Protein AF-A0A086LZ37-F1 (afdb_monomer_lite)

InterPro domains:
  IPR013602 Dynein heavy chain, linker [PF08393] (1-83)
  IPR026983 Dynein heavy chain [PTHR45703] (1-84)
  IPR042228 Dynein heavy chain, linker, subdomain 3 [G3DSA:3.20.180.20] (9-84)

Foldseek 3Di:
DLVVLCVLAVLSVQDDPVLSVQCQVCLQQVVSVLCCCVSSDQFFNGFDQVVPPPRSQWGQWTAGPVRDIDGDPDIHGSDDGPSD

pLDDT: mean 92.3, std 3.2, range [78.81, 96.31]

Sequence (84 aa):
YLEQKKKAFARFYFVSNQALLDILANGNDPIKVCYYLGDCFDGIKMLDFQKDPVHARVACGMFSKEDEYVPFGEDYHLEGPVET

Structure (mmCIF, N/CA/C/O backbone):
data_AF-A0A086LZ37-F1
#
_entry.id   AF-A0A086LZ37-F1
#
loop_
_atom_site.group_PDB
_atom_site.id
_atom_site.type_symbol
_atom_site.label_atom_id
_atom_site.label_alt_id
_atom_site.label_comp_id
_atom_site.label_asym_id
_atom_site.label_entity_id
_atom_site.label_seq_id
_atom_site.pdbx_PDB_ins_code
_atom_site.Cartn_x
_atom_site.Cartn_y
_atom_site.Cartn_z
_atom_site.occupancy
_atom_site.B_iso_or_equiv
_atom_site.auth_seq_id
_atom_site.auth_comp_id
_atom_site.auth_asym_id
_atom_site.auth_atom_id
_atom_site.pdbx_PDB_model_num
ATOM 1 N N . TYR A 1 1 ? -0.659 18.472 7.490 1.00 87.38 1 TYR A N 1
ATOM 2 C CA . TYR A 1 1 ? 0.128 17.594 6.603 1.00 87.38 1 TYR A CA 1
ATOM 3 C C . TYR A 1 1 ? -0.429 16.171 6.574 1.00 87.38 1 TYR A C 1
ATOM 5 O O . TYR A 1 1 ? -1.031 15.821 5.571 1.00 87.38 1 TYR A O 1
ATOM 13 N N . LEU A 1 2 ? -0.348 15.382 7.657 1.00 93.12 2 LEU A N 1
ATOM 14 C CA . LEU A 1 2 ? -0.841 13.986 7.667 1.00 93.12 2 LEU A CA 1
ATOM 15 C C . LEU A 1 2 ? -2.320 13.841 7.272 1.00 93.12 2 LEU A C 1
ATOM 17 O O . LEU A 1 2 ? -2.650 13.007 6.440 1.00 93.12 2 LEU A O 1
ATOM 21 N N . GLU A 1 3 ? -3.201 14.708 7.775 1.00 94.00 3 GLU A N 1
ATOM 22 C CA . GLU A 1 3 ? -4.624 14.695 7.392 1.00 94.00 3 GLU A CA 1
ATOM 23 C C . GLU A 1 3 ? -4.862 14.967 5.898 1.00 94.00 3 GLU A C 1
ATOM 25 O O . GLU A 1 3 ? -5.818 14.464 5.320 1.0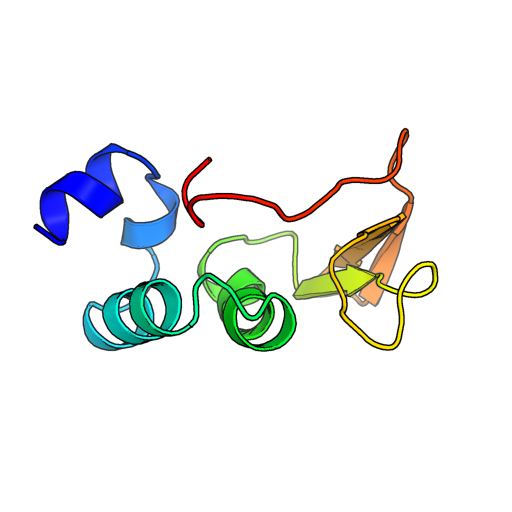0 94.00 3 GLU A O 1
ATOM 30 N N . GLN A 1 4 ? -3.982 15.725 5.240 1.00 93.75 4 GLN A N 1
ATOM 31 C CA . GLN A 1 4 ? -4.062 15.936 3.793 1.00 93.75 4 GLN A CA 1
ATOM 32 C C . GLN A 1 4 ? -3.651 14.670 3.032 1.00 93.75 4 GLN A C 1
ATOM 34 O O . GLN A 1 4 ? -4.308 14.317 2.058 1.00 93.75 4 GLN A O 1
ATOM 39 N N . LYS A 1 5 ? -2.623 13.956 3.512 1.00 93.69 5 LYS A N 1
ATOM 40 C CA . LYS A 1 5 ? -2.205 12.659 2.958 1.00 93.69 5 LYS A CA 1
ATOM 41 C C . LYS A 1 5 ? -3.296 11.598 3.116 1.00 93.69 5 LYS A C 1
ATOM 43 O O . LYS A 1 5 ? -3.604 10.909 2.155 1.00 93.69 5 LYS A O 1
ATOM 48 N N . LYS A 1 6 ? -3.960 11.534 4.276 1.00 95.25 6 LYS A N 1
ATOM 49 C CA . LYS A 1 6 ? -5.110 10.636 4.484 1.00 95.25 6 LYS A CA 1
ATOM 50 C C . LYS A 1 6 ? -6.299 10.962 3.579 1.00 95.25 6 LYS A C 1
ATOM 52 O O . LYS A 1 6 ? -6.967 10.056 3.099 1.00 95.25 6 LYS A O 1
ATOM 57 N N . LYS A 1 7 ? -6.553 12.247 3.306 1.00 94.75 7 LYS A N 1
ATOM 58 C CA . LYS A 1 7 ? -7.578 12.656 2.331 1.00 94.75 7 LYS A CA 1
ATOM 59 C C . LYS A 1 7 ? -7.220 12.270 0.896 1.00 94.75 7 LYS A C 1
ATOM 61 O O . LYS A 1 7 ? -8.126 11.946 0.139 1.00 94.75 7 LYS A O 1
ATOM 66 N N . ALA A 1 8 ? -5.938 12.323 0.529 1.00 94.12 8 ALA A N 1
ATOM 67 C CA . ALA A 1 8 ? -5.469 11.905 -0.792 1.00 94.12 8 ALA A CA 1
ATOM 68 C C . ALA A 1 8 ? -5.579 10.383 -0.977 1.00 94.12 8 ALA A C 1
ATOM 70 O O . ALA A 1 8 ? -6.003 9.926 -2.032 1.00 94.12 8 ALA A O 1
ATOM 71 N N . PHE A 1 9 ? -5.280 9.613 0.073 1.00 94.81 9 PHE A N 1
ATOM 72 C CA . PHE A 1 9 ? -5.388 8.160 0.061 1.00 94.81 9 PHE A CA 1
ATOM 73 C C . PHE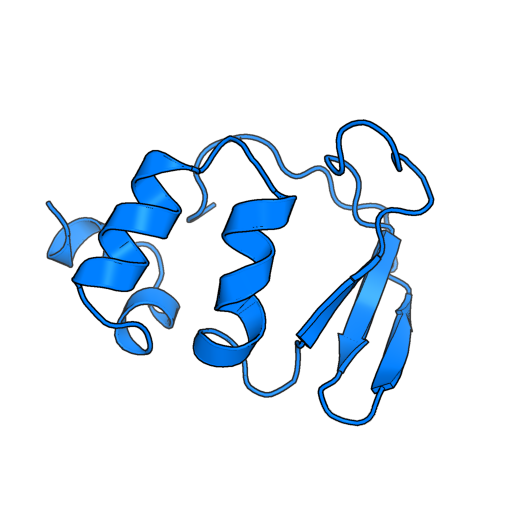 A 1 9 ? -6.039 7.640 1.346 1.00 94.81 9 PHE A C 1
ATOM 75 O O . PHE A 1 9 ? -5.408 7.511 2.398 1.00 94.81 9 PHE A O 1
ATOM 82 N N . ALA A 1 10 ? -7.330 7.307 1.248 1.00 94.50 10 ALA A N 1
ATOM 83 C CA . ALA A 1 10 ? -8.160 6.955 2.399 1.00 94.50 10 ALA A CA 1
ATOM 84 C C . ALA A 1 10 ? -7.687 5.698 3.154 1.00 94.50 10 ALA A C 1
ATOM 86 O O . ALA A 1 10 ? -8.070 5.499 4.307 1.00 94.50 10 ALA A O 1
ATOM 87 N N . ARG A 1 11 ? -6.831 4.849 2.566 1.00 94.81 11 ARG A N 1
ATOM 88 C CA . ARG A 1 11 ? -6.294 3.687 3.293 1.00 94.81 11 ARG A CA 1
ATOM 89 C C . ARG A 1 11 ? -5.339 4.075 4.420 1.00 94.81 11 ARG A C 1
ATOM 91 O O . ARG A 1 11 ? -5.223 3.345 5.397 1.00 94.81 11 ARG A O 1
ATOM 98 N N . PHE A 1 12 ? -4.773 5.279 4.383 1.00 95.12 12 PHE A N 1
ATOM 99 C CA . PHE A 1 12 ? -3.977 5.796 5.495 1.00 95.12 12 PHE A CA 1
ATOM 100 C C . PHE A 1 12 ? -4.785 6.085 6.772 1.00 95.12 12 PHE A C 1
ATOM 102 O O . PHE A 1 12 ? -4.188 6.354 7.813 1.00 95.12 12 PHE A O 1
ATOM 109 N N . TYR A 1 13 ? -6.123 6.020 6.736 1.00 95.00 13 TYR A N 1
ATOM 110 C CA . TYR A 1 13 ? -6.939 6.053 7.956 1.00 95.00 13 TYR A CA 1
ATOM 111 C C . TYR A 1 13 ? -6.857 4.755 8.775 1.00 95.00 13 TYR A C 1
ATOM 113 O O . TYR A 1 13 ? -7.190 4.786 9.958 1.00 95.00 13 TYR A O 1
ATOM 121 N N . PHE A 1 14 ? -6.409 3.644 8.179 1.00 94.44 14 PHE A N 1
ATOM 122 C CA . PHE A 1 14 ? -6.326 2.338 8.845 1.00 94.44 14 PHE A CA 1
ATOM 123 C C . PHE A 1 14 ? -4.971 2.078 9.517 1.00 94.44 14 PHE A C 1
ATOM 125 O O . PHE A 1 14 ? -4.851 1.156 10.316 1.00 94.44 14 PHE A O 1
ATOM 132 N N . VAL A 1 15 ? -3.970 2.924 9.261 1.00 94.19 15 VAL A N 1
ATOM 133 C CA . VAL A 1 15 ? -2.658 2.854 9.916 1.00 94.19 15 VAL A CA 1
ATOM 134 C C . VAL A 1 15 ? -2.535 3.909 11.015 1.00 94.19 15 VAL A C 1
ATOM 136 O O . VAL A 1 15 ? -3.149 4.979 10.968 1.00 94.19 15 VAL A O 1
ATOM 139 N N . SER A 1 16 ? -1.703 3.636 12.021 1.00 95.50 16 SER A N 1
ATOM 140 C CA . SER A 1 16 ? -1.388 4.630 13.053 1.00 95.50 16 SER A CA 1
ATOM 141 C C . SER A 1 16 ? -0.650 5.840 12.460 1.00 95.50 16 SER A C 1
ATOM 143 O O . SER A 1 16 ? 0.026 5.734 11.437 1.00 95.50 16 SER A O 1
ATOM 145 N N . ASN A 1 17 ? -0.700 6.999 13.127 1.00 95.25 17 ASN A N 1
ATOM 146 C CA . ASN A 1 17 ? 0.062 8.175 12.678 1.00 95.25 17 ASN A CA 1
ATOM 147 C C . ASN A 1 17 ? 1.580 7.907 12.623 1.00 95.25 17 ASN A C 1
ATOM 149 O O . ASN A 1 17 ? 2.260 8.483 11.779 1.00 95.25 17 ASN A O 1
ATOM 153 N N . GLN A 1 18 ? 2.102 7.035 13.496 1.00 95.81 18 GLN A N 1
ATOM 154 C CA . GLN A 1 18 ? 3.513 6.639 13.487 1.00 95.81 18 GLN A CA 1
ATOM 155 C C . GLN A 1 18 ? 3.845 5.791 12.255 1.00 95.81 18 GLN A C 1
ATOM 157 O O . GLN A 1 18 ? 4.829 6.069 11.578 1.00 95.81 18 GLN A O 1
ATOM 162 N N . ALA A 1 19 ? 2.999 4.807 11.936 1.00 95.12 19 ALA A N 1
ATOM 163 C CA . ALA A 1 19 ? 3.145 3.986 10.736 1.00 95.12 19 ALA A CA 1
ATOM 164 C C . ALA A 1 19 ? 3.026 4.834 9.461 1.00 95.12 19 ALA A C 1
ATOM 166 O O . ALA A 1 19 ? 3.844 4.709 8.559 1.00 95.12 19 ALA A O 1
ATOM 167 N N . LEU A 1 20 ? 2.076 5.774 9.416 1.00 95.94 20 LEU A N 1
ATOM 168 C CA . LEU A 1 20 ? 1.940 6.701 8.293 1.00 95.94 20 LEU A CA 1
ATOM 169 C C . LEU A 1 20 ? 3.197 7.554 8.081 1.00 95.94 20 LEU A C 1
ATOM 171 O O . LEU A 1 20 ? 3.614 7.763 6.946 1.00 95.94 20 LEU A O 1
ATOM 175 N N . LEU A 1 21 ? 3.807 8.062 9.154 1.00 95.69 21 LEU A N 1
ATOM 176 C CA . LEU A 1 21 ? 5.064 8.804 9.043 1.00 95.69 21 LEU A CA 1
ATOM 177 C C . LEU A 1 21 ? 6.188 7.931 8.478 1.00 95.69 21 LEU A C 1
ATOM 179 O O . LEU A 1 21 ? 6.960 8.419 7.658 1.00 95.69 21 LEU A O 1
ATOM 183 N N . ASP A 1 22 ? 6.251 6.663 8.879 1.00 95.44 22 ASP A N 1
ATOM 184 C CA . ASP A 1 22 ? 7.265 5.719 8.408 1.00 95.44 22 ASP A CA 1
ATOM 185 C C . ASP A 1 22 ? 7.083 5.372 6.920 1.00 95.44 22 ASP A C 1
ATOM 187 O O . ASP A 1 22 ? 8.040 5.425 6.145 1.00 95.44 22 ASP A O 1
ATOM 191 N N . ILE A 1 23 ? 5.836 5.148 6.486 1.00 94.69 23 ILE A N 1
ATOM 192 C CA . ILE A 1 23 ? 5.470 4.982 5.069 1.00 94.69 23 ILE A CA 1
ATOM 193 C C . ILE A 1 23 ? 5.922 6.197 4.252 1.00 94.69 23 ILE A C 1
ATOM 195 O O . ILE A 1 23 ? 6.570 6.052 3.219 1.00 94.69 23 ILE A O 1
ATOM 199 N N . LEU A 1 24 ? 5.607 7.410 4.717 1.00 93.81 24 LEU A N 1
ATOM 200 C CA . LEU A 1 24 ? 5.947 8.645 4.004 1.00 93.81 24 LEU A CA 1
ATOM 201 C C . LEU A 1 24 ? 7.461 8.910 3.985 1.00 93.81 24 LEU A C 1
ATOM 203 O O . LEU A 1 24 ? 7.969 9.446 3.003 1.00 93.81 24 LEU A O 1
ATOM 207 N N . ALA A 1 25 ? 8.181 8.545 5.048 1.00 93.81 25 ALA A N 1
ATOM 208 C CA . ALA A 1 25 ? 9.633 8.688 5.130 1.00 93.81 25 ALA A CA 1
ATOM 209 C C . ALA A 1 25 ? 10.371 7.698 4.214 1.00 93.81 25 ALA A C 1
ATOM 211 O O . ALA A 1 25 ? 11.420 8.035 3.667 1.00 93.81 25 ALA A O 1
ATOM 212 N N . ASN A 1 26 ? 9.809 6.502 4.016 1.00 93.44 26 ASN A N 1
ATOM 213 C CA . ASN A 1 26 ? 10.387 5.438 3.194 1.00 93.44 26 ASN A CA 1
ATOM 214 C C . ASN A 1 26 ? 9.659 5.252 1.857 1.00 93.44 26 ASN A C 1
ATOM 216 O O . ASN A 1 26 ? 9.766 4.193 1.251 1.00 93.44 26 ASN A O 1
ATOM 220 N N . GLY A 1 27 ? 8.953 6.268 1.358 1.00 89.75 27 GLY A N 1
ATOM 221 C CA . GLY A 1 27 ? 8.115 6.121 0.165 1.00 89.75 27 GLY A CA 1
ATOM 222 C C . GLY A 1 27 ? 8.848 5.706 -1.118 1.00 89.75 27 GLY A C 1
ATOM 223 O O . GLY A 1 27 ? 8.220 5.205 -2.040 1.00 89.75 27 GLY A O 1
ATOM 224 N N . ASN A 1 28 ? 10.174 5.866 -1.163 1.00 88.06 28 ASN A N 1
ATOM 225 C CA . ASN A 1 28 ? 11.025 5.430 -2.276 1.00 88.06 28 ASN A CA 1
ATOM 226 C C . ASN A 1 28 ? 11.543 3.984 -2.136 1.00 88.06 28 ASN A C 1
ATOM 228 O O . ASN A 1 28 ? 12.311 3.537 -2.988 1.00 88.06 28 ASN A O 1
ATOM 232 N N . ASP A 1 29 ? 11.195 3.288 -1.052 1.00 90.56 29 ASP A N 1
ATOM 233 C CA . ASP A 1 29 ? 11.590 1.912 -0.747 1.00 90.56 29 ASP A CA 1
ATOM 234 C C . ASP A 1 29 ? 10.332 1.021 -0.725 1.00 90.56 29 ASP A C 1
ATOM 236 O O . ASP A 1 29 ? 9.659 0.908 0.309 1.00 90.56 29 ASP A O 1
ATOM 240 N N . PRO A 1 30 ? 9.984 0.398 -1.868 1.00 89.94 30 PRO A N 1
ATOM 241 C CA . PRO A 1 30 ? 8.776 -0.408 -2.003 1.00 89.94 30 PRO A CA 1
ATOM 242 C C . PRO A 1 30 ? 8.670 -1.538 -0.984 1.00 89.94 30 PRO A C 1
ATOM 244 O O . PRO A 1 30 ? 7.573 -1.831 -0.517 1.00 89.94 30 PRO A O 1
ATOM 247 N N . ILE A 1 31 ? 9.794 -2.145 -0.595 1.00 89.94 31 ILE A N 1
ATOM 248 C CA . ILE A 1 31 ? 9.812 -3.256 0.361 1.00 89.94 31 ILE A CA 1
ATOM 249 C C . ILE A 1 31 ? 9.331 -2.788 1.735 1.00 89.94 31 ILE A C 1
ATOM 251 O O . ILE A 1 31 ? 8.502 -3.452 2.359 1.00 89.94 31 ILE A O 1
ATOM 255 N N . LYS A 1 32 ? 9.796 -1.622 2.193 1.00 91.62 32 LYS A N 1
ATOM 256 C CA . LYS A 1 32 ? 9.353 -1.051 3.473 1.00 91.62 32 LYS A CA 1
ATOM 257 C C . LYS A 1 32 ? 7.906 -0.590 3.435 1.00 91.62 32 LYS A C 1
ATOM 259 O O . LYS A 1 32 ? 7.188 -0.788 4.408 1.00 91.62 32 LYS A O 1
ATOM 264 N N . VAL A 1 33 ? 7.460 -0.002 2.326 1.00 91.81 33 VAL A N 1
ATOM 265 C CA . VAL A 1 33 ? 6.052 0.394 2.171 1.00 91.81 33 VAL A CA 1
ATOM 266 C C . VAL A 1 33 ? 5.146 -0.841 2.159 1.00 91.81 33 VAL A C 1
ATOM 268 O O . VAL A 1 33 ? 4.108 -0.844 2.822 1.00 91.81 33 VAL A O 1
ATOM 271 N N . CYS A 1 34 ? 5.567 -1.920 1.488 1.00 89.88 34 CYS A N 1
ATOM 272 C CA . CYS A 1 34 ? 4.815 -3.172 1.404 1.00 89.88 34 CYS A CA 1
ATOM 273 C C . CYS A 1 34 ? 4.537 -3.815 2.766 1.00 89.88 34 CYS A C 1
ATOM 275 O O . CYS A 1 34 ? 3.520 -4.487 2.913 1.00 89.88 34 CYS A O 1
ATOM 277 N N . TYR A 1 35 ? 5.381 -3.573 3.772 1.00 91.75 35 TYR A N 1
ATOM 278 C CA . TYR A 1 35 ? 5.160 -4.054 5.138 1.00 91.75 35 TYR A CA 1
ATOM 279 C C . TYR A 1 35 ? 3.802 -3.613 5.718 1.00 91.75 35 TYR A C 1
ATOM 281 O O . TYR A 1 35 ? 3.182 -4.357 6.472 1.00 91.75 35 TYR A O 1
ATOM 289 N N . TYR A 1 36 ? 3.304 -2.436 5.324 1.00 93.69 36 TYR A N 1
ATOM 290 C CA . TYR A 1 36 ? 2.038 -1.877 5.814 1.00 93.69 36 TYR A CA 1
ATOM 291 C C . TYR A 1 36 ? 0.824 -2.242 4.956 1.00 93.69 36 TYR A C 1
ATO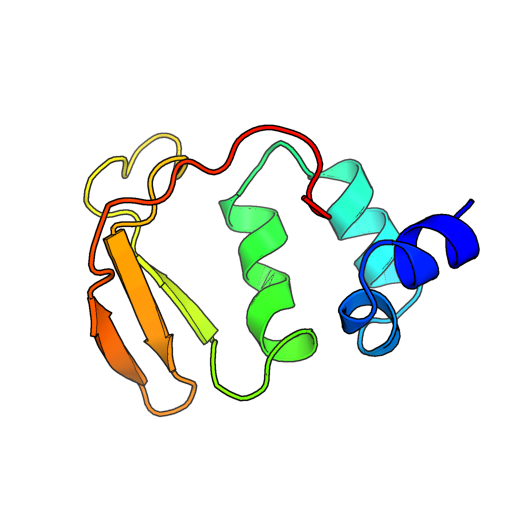M 293 O O . TYR A 1 36 ? -0.291 -1.804 5.255 1.00 93.69 36 TYR A O 1
ATOM 301 N N . LEU A 1 37 ? 0.999 -3.025 3.882 1.00 92.06 37 LEU A N 1
ATOM 302 C CA . LEU A 1 37 ? -0.111 -3.384 2.995 1.00 92.06 37 LEU A CA 1
ATOM 303 C C . LEU A 1 37 ? -1.199 -4.160 3.735 1.00 92.06 37 LEU A C 1
ATOM 305 O O . LEU A 1 37 ? -2.370 -3.859 3.531 1.00 92.06 37 LEU A O 1
ATOM 309 N N . GLY A 1 38 ? -0.827 -5.064 4.644 1.00 89.94 38 GLY A N 1
ATOM 310 C CA . GLY A 1 38 ? -1.791 -5.831 5.440 1.00 89.94 38 GLY A CA 1
ATOM 311 C C . GLY A 1 38 ? -2.641 -4.985 6.396 1.00 89.94 38 GLY A C 1
ATOM 312 O O . GLY A 1 38 ? -3.768 -5.375 6.710 1.00 89.94 38 GLY A O 1
ATOM 313 N N . ASP A 1 39 ? -2.132 -3.823 6.818 1.00 91.12 39 ASP A N 1
ATOM 314 C CA . ASP A 1 39 ? -2.874 -2.852 7.632 1.00 91.12 39 ASP A CA 1
ATOM 315 C C . ASP A 1 39 ? -3.761 -1.946 6.757 1.00 91.12 39 ASP A C 1
ATOM 317 O O . ASP A 1 39 ? -4.839 -1.517 7.169 1.00 91.12 39 ASP A O 1
ATOM 321 N N . CYS A 1 40 ? -3.318 -1.645 5.532 1.00 91.62 40 CYS A N 1
ATOM 322 C CA . CYS A 1 40 ? -4.051 -0.803 4.582 1.00 91.62 40 CYS A CA 1
ATOM 323 C C . CYS A 1 40 ? -5.163 -1.558 3.834 1.00 91.62 40 CYS A C 1
ATOM 325 O O . CYS A 1 40 ? -6.167 -0.952 3.443 1.00 91.62 40 CYS A O 1
ATOM 327 N N . PHE A 1 41 ? -4.981 -2.858 3.599 1.00 91.81 41 PHE A N 1
ATOM 328 C CA . PHE A 1 41 ? -5.809 -3.680 2.724 1.00 91.81 41 PHE A CA 1
ATOM 329 C C . PHE A 1 41 ? -6.164 -5.011 3.377 1.00 91.81 41 PHE A C 1
ATOM 331 O O . PHE A 1 41 ? -5.328 -5.689 3.968 1.00 91.81 41 PHE A O 1
ATOM 338 N N . ASP A 1 42 ? -7.419 -5.427 3.211 1.00 87.94 42 ASP A N 1
ATOM 339 C CA . ASP A 1 42 ? -7.863 -6.688 3.799 1.00 87.94 42 ASP A CA 1
ATOM 340 C C . ASP A 1 42 ? -7.461 -7.910 2.960 1.00 87.94 42 ASP A C 1
ATOM 342 O O . ASP A 1 42 ? -7.094 -8.940 3.507 1.00 87.94 42 ASP A O 1
ATOM 346 N N . GLY A 1 43 ? -7.450 -7.774 1.630 1.00 89.00 43 GLY A N 1
ATOM 347 C CA . GLY A 1 43 ? -7.141 -8.867 0.701 1.00 89.00 43 GLY A CA 1
ATOM 348 C C . GLY A 1 43 ? -5.696 -8.915 0.200 1.00 89.00 43 GLY A C 1
ATOM 349 O O . GLY A 1 43 ? -5.394 -9.738 -0.655 1.00 89.00 43 GLY A O 1
ATOM 350 N N . ILE A 1 44 ? -4.813 -8.030 0.676 1.00 92.62 44 ILE A N 1
ATOM 351 C CA . ILE A 1 44 ? -3.427 -7.944 0.196 1.00 92.62 44 ILE A CA 1
ATOM 352 C C . ILE A 1 44 ? -2.484 -8.053 1.384 1.00 92.62 44 ILE A C 1
ATOM 354 O O . ILE A 1 44 ? -2.559 -7.268 2.326 1.00 92.62 44 ILE A O 1
ATOM 358 N N . LYS A 1 45 ? -1.574 -9.018 1.310 1.00 91.25 45 LYS A N 1
ATOM 359 C CA . LYS A 1 45 ? -0.493 -9.222 2.274 1.00 91.25 45 LYS A CA 1
ATOM 360 C C . LYS A 1 45 ? 0.843 -8.749 1.714 1.00 91.25 45 LYS A C 1
ATOM 362 O O . LYS A 1 45 ? 1.605 -8.114 2.433 1.00 91.25 45 LYS A O 1
ATOM 367 N N . MET A 1 46 ? 1.133 -9.062 0.451 1.00 91.94 46 MET A N 1
ATOM 368 C CA . MET A 1 46 ? 2.433 -8.788 -0.163 1.00 91.94 46 MET A CA 1
ATOM 369 C C . MET A 1 46 ? 2.320 -8.643 -1.684 1.00 91.94 46 MET A C 1
ATOM 371 O O . MET A 1 46 ? 1.412 -9.201 -2.294 1.00 91.94 46 MET A O 1
ATOM 375 N N . LEU A 1 47 ? 3.259 -7.915 -2.291 1.00 94.31 47 LEU A N 1
ATOM 376 C CA . LEU A 1 47 ? 3.438 -7.843 -3.741 1.00 94.31 47 LEU A CA 1
ATOM 377 C C . LEU A 1 47 ? 4.556 -8.783 -4.204 1.00 94.31 47 LEU A C 1
ATOM 379 O O . LEU A 1 47 ? 5.528 -9.020 -3.486 1.00 94.31 47 LEU A O 1
ATOM 383 N N . ASP A 1 48 ? 4.413 -9.303 -5.416 1.00 94.31 48 ASP A N 1
ATOM 384 C CA . ASP A 1 48 ? 5.405 -10.150 -6.067 1.00 94.31 48 ASP A CA 1
ATOM 385 C C . ASP A 1 48 ? 6.362 -9.315 -6.926 1.00 94.31 48 ASP A C 1
ATOM 387 O O . ASP A 1 48 ? 5.936 -8.654 -7.872 1.00 94.31 48 ASP A O 1
ATOM 391 N N . PHE A 1 49 ? 7.656 -9.372 -6.600 1.00 94.25 49 PHE A N 1
ATOM 392 C CA . PHE A 1 49 ? 8.732 -8.590 -7.221 1.00 94.25 49 PHE A CA 1
ATOM 393 C C . PHE A 1 49 ? 9.680 -9.428 -8.085 1.00 94.25 49 PHE A C 1
ATOM 395 O O . PHE A 1 49 ? 10.801 -9.005 -8.364 1.00 94.25 49 PHE A O 1
ATOM 402 N N . GLN A 1 50 ? 9.277 -10.627 -8.515 1.00 91.00 50 GLN A N 1
ATOM 403 C CA . GLN A 1 50 ? 10.151 -11.545 -9.261 1.00 91.00 50 GLN A CA 1
ATOM 404 C C . GLN A 1 50 ? 10.794 -10.945 -10.521 1.00 91.00 50 GLN A C 1
ATOM 406 O O . GLN A 1 50 ? 11.874 -11.383 -10.918 1.00 91.00 50 GLN A O 1
ATOM 411 N N . LYS A 1 51 ? 10.166 -9.942 -11.145 1.00 90.31 51 LYS A N 1
ATOM 412 C CA . LYS A 1 51 ? 10.696 -9.263 -12.339 1.00 90.31 51 LYS A CA 1
ATOM 413 C C . LYS A 1 51 ? 11.731 -8.174 -12.043 1.00 90.31 51 LYS A C 1
ATOM 415 O O . LYS A 1 51 ? 12.475 -7.797 -12.943 1.00 90.31 51 LYS A O 1
ATOM 420 N N . ASP A 1 52 ? 11.816 -7.708 -10.801 1.00 90.75 52 ASP A N 1
ATOM 421 C CA . ASP A 1 52 ? 12.847 -6.781 -10.327 1.00 90.75 52 ASP A CA 1
ATOM 422 C C . ASP A 1 52 ? 13.224 -7.109 -8.871 1.00 90.75 52 ASP A C 1
ATOM 424 O O . ASP A 1 52 ? 12.922 -6.351 -7.948 1.00 90.75 52 ASP A O 1
ATOM 428 N N . PRO A 1 53 ? 13.888 -8.254 -8.627 1.00 86.44 53 PRO A N 1
ATOM 429 C CA . PRO A 1 53 ? 14.166 -8.726 -7.272 1.00 86.44 53 PRO A CA 1
ATOM 430 C C . PRO A 1 53 ? 15.199 -7.865 -6.532 1.00 86.44 53 PRO A C 1
ATOM 432 O O . PRO A 1 53 ? 15.344 -7.993 -5.320 1.00 86.44 53 PRO A O 1
ATOM 435 N N . VAL A 1 54 ? 15.943 -7.013 -7.249 1.00 86.56 54 VAL A N 1
ATOM 436 C CA . VAL A 1 54 ? 16.998 -6.170 -6.670 1.00 86.56 54 VAL A CA 1
ATOM 437 C C . VAL A 1 54 ? 16.429 -4.856 -6.145 1.00 86.56 54 VAL A C 1
ATOM 439 O O . VAL A 1 54 ? 16.784 -4.456 -5.038 1.00 86.56 54 VAL A O 1
ATOM 442 N N . HIS A 1 55 ? 15.563 -4.183 -6.910 1.00 86.31 55 HIS A N 1
ATOM 443 C CA . HIS A 1 55 ? 15.035 -2.869 -6.519 1.00 86.31 55 HIS A CA 1
ATOM 444 C C . HIS A 1 55 ? 13.564 -2.903 -6.106 1.00 86.31 55 HIS A C 1
ATOM 446 O O . HIS A 1 55 ? 13.089 -1.924 -5.529 1.00 86.31 55 HIS A O 1
ATOM 452 N N . ALA A 1 56 ? 12.858 -4.006 -6.375 1.00 90.88 56 ALA A N 1
ATOM 453 C CA . ALA A 1 56 ? 11.447 -4.199 -6.062 1.00 90.88 56 ALA A CA 1
ATOM 454 C C . ALA A 1 56 ? 10.542 -3.080 -6.601 1.00 90.88 56 ALA A C 1
ATOM 456 O O . ALA A 1 56 ? 9.553 -2.710 -5.974 1.00 90.88 56 ALA A O 1
ATOM 457 N N . ARG A 1 57 ? 10.879 -2.510 -7.764 1.00 91.19 57 ARG A N 1
ATOM 458 C CA . ARG A 1 57 ? 10.090 -1.437 -8.386 1.00 91.19 57 ARG A CA 1
ATOM 459 C C . ARG A 1 57 ? 9.048 -1.947 -9.364 1.00 91.19 57 ARG A C 1
ATOM 461 O O . ARG A 1 57 ? 8.216 -1.162 -9.799 1.00 91.19 57 ARG A O 1
ATOM 468 N N . VAL A 1 58 ? 9.084 -3.231 -9.708 1.00 93.88 58 VAL A N 1
ATOM 469 C CA . VAL A 1 58 ? 8.134 -3.850 -10.635 1.00 93.88 58 VAL A CA 1
ATOM 470 C C . VAL A 1 58 ? 7.378 -4.953 -9.913 1.00 93.88 58 VAL A C 1
ATOM 472 O O . VAL A 1 58 ? 7.960 -5.988 -9.586 1.00 93.88 58 VAL A O 1
ATOM 475 N N . ALA A 1 59 ? 6.089 -4.727 -9.671 1.00 94.50 59 ALA A N 1
ATOM 476 C CA . ALA A 1 59 ? 5.187 -5.720 -9.110 1.00 94.50 59 ALA A CA 1
ATOM 477 C C . ALA A 1 59 ? 4.456 -6.469 -10.235 1.00 94.50 59 ALA A C 1
ATOM 479 O O . ALA A 1 59 ? 3.802 -5.847 -11.069 1.00 94.50 59 ALA A O 1
ATOM 480 N N . CYS A 1 60 ? 4.543 -7.799 -10.255 1.00 96.06 60 CYS A N 1
ATOM 481 C CA . CYS A 1 60 ? 3.896 -8.651 -11.266 1.00 96.06 60 CYS A CA 1
ATOM 482 C C . CYS A 1 60 ? 2.685 -9.438 -10.741 1.00 96.06 60 CYS A C 1
ATOM 484 O O . CYS A 1 60 ? 1.990 -10.109 -11.503 1.00 96.06 60 CYS 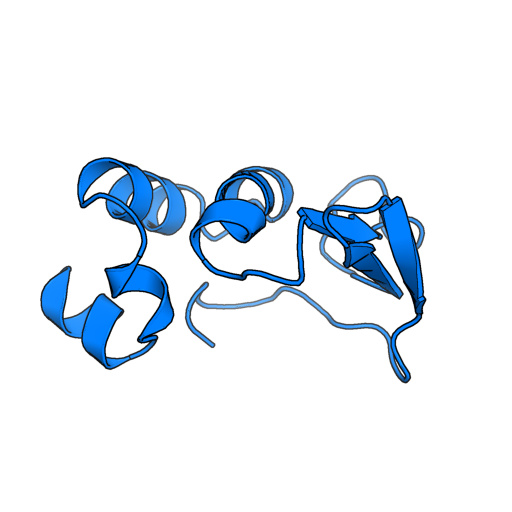A O 1
ATOM 486 N N . GLY A 1 61 ? 2.411 -9.350 -9.443 1.00 95.69 61 GLY A N 1
ATOM 487 C CA . GLY A 1 61 ? 1.290 -10.014 -8.796 1.00 95.69 61 GLY A CA 1
ATOM 488 C C . GLY A 1 61 ? 1.195 -9.647 -7.323 1.00 95.69 61 GLY A C 1
ATOM 489 O O . GLY A 1 61 ? 1.972 -8.836 -6.812 1.00 95.69 61 GLY A O 1
ATOM 490 N N . MET A 1 62 ? 0.248 -10.266 -6.630 1.00 95.62 62 MET A N 1
ATOM 491 C CA . MET A 1 62 ? 0.049 -10.093 -5.195 1.00 95.62 62 MET A CA 1
ATOM 492 C C . MET A 1 62 ? -0.291 -11.408 -4.502 1.00 95.62 62 MET A C 1
ATOM 494 O O . MET A 1 62 ? -0.820 -12.332 -5.118 1.00 95.62 62 MET A O 1
ATOM 498 N N . PHE A 1 63 ? -0.009 -11.449 -3.204 1.00 94.81 63 PHE A N 1
ATOM 499 C CA . PHE A 1 63 ? -0.390 -12.520 -2.296 1.00 94.81 63 PHE A CA 1
ATOM 500 C C . PHE A 1 63 ? -1.456 -12.024 -1.319 1.00 94.81 63 PHE A C 1
ATOM 502 O O . PHE A 1 63 ? -1.302 -10.945 -0.730 1.00 94.81 63 PHE A O 1
ATOM 509 N N . SER A 1 64 ? -2.512 -12.813 -1.122 1.00 94.19 64 SER A N 1
ATOM 510 C CA . SER A 1 64 ? -3.534 -12.565 -0.102 1.00 94.19 64 SER A CA 1
ATOM 511 C C . SER A 1 64 ? -3.055 -12.971 1.299 1.00 94.19 64 SER A C 1
ATOM 513 O O . SER A 1 64 ? -1.946 -13.483 1.487 1.00 94.19 64 SER A O 1
ATOM 515 N N . LYS A 1 65 ? -3.892 -12.739 2.317 1.00 89.62 65 LYS A N 1
ATOM 516 C CA . LYS A 1 65 ? -3.608 -13.161 3.698 1.00 89.62 65 LYS A CA 1
ATOM 517 C C . LYS A 1 65 ? -3.653 -14.685 3.866 1.00 89.62 65 LYS A C 1
ATOM 519 O O . LYS A 1 65 ? -2.968 -15.213 4.736 1.00 89.62 65 LYS A O 1
ATOM 524 N N . GLU A 1 66 ? -4.405 -15.363 3.007 1.00 92.69 66 GLU A N 1
ATOM 525 C CA . GLU A 1 66 ? -4.553 -16.817 2.890 1.00 92.69 66 GLU A CA 1
ATOM 526 C C . GLU A 1 66 ? -3.488 -17.454 1.981 1.00 92.69 66 GLU A C 1
ATOM 528 O O . GLU A 1 66 ? -3.600 -18.627 1.630 1.00 92.69 66 GLU A O 1
ATOM 533 N N . ASP A 1 67 ? -2.464 -16.683 1.598 1.00 91.06 67 ASP A N 1
ATOM 534 C CA . ASP A 1 67 ? -1.385 -17.086 0.691 1.00 91.06 67 ASP A CA 1
ATOM 535 C C . ASP A 1 67 ? -1.875 -17.471 -0.724 1.00 91.06 67 ASP A C 1
ATOM 537 O O . ASP A 1 67 ? -1.202 -18.198 -1.458 1.00 91.06 67 ASP A O 1
ATOM 541 N N . GLU A 1 68 ? -3.025 -16.933 -1.150 1.00 95.50 68 GLU A N 1
ATOM 542 C CA . GLU A 1 68 ? -3.478 -17.012 -2.540 1.00 95.50 68 GLU A CA 1
ATOM 543 C C . GLU A 1 68 ? -2.651 -16.067 -3.416 1.00 95.50 68 GLU A C 1
ATOM 545 O O . GLU A 1 68 ? -2.490 -14.891 -3.088 1.00 95.50 68 GLU A O 1
ATOM 550 N N . TYR A 1 69 ? -2.149 -16.567 -4.546 1.00 95.75 69 TYR A N 1
ATOM 551 C CA . TYR A 1 69 ? -1.421 -15.763 -5.524 1.00 95.75 69 TYR A CA 1
ATOM 552 C C . TYR A 1 69 ? -2.327 -15.314 -6.668 1.00 95.75 69 TYR A C 1
ATOM 554 O O . TYR A 1 69 ? -2.949 -16.143 -7.338 1.00 95.75 69 TYR A O 1
ATOM 562 N N . VAL A 1 70 ? -2.320 -14.011 -6.948 1.00 95.62 70 VAL A N 1
ATOM 563 C CA . VAL A 1 70 ? -3.038 -13.412 -8.076 1.00 95.62 70 VAL A CA 1
ATOM 564 C C . VAL A 1 70 ? -2.050 -12.638 -8.956 1.00 95.62 70 VAL A C 1
ATOM 566 O O . VAL A 1 70 ? -1.507 -11.625 -8.502 1.00 95.62 70 VAL A O 1
ATOM 569 N N . PRO A 1 71 ? -1.807 -13.068 -10.211 1.00 96.31 71 PRO A N 1
ATOM 570 C CA . PRO A 1 71 ? -0.979 -12.312 -11.144 1.00 96.31 71 PRO A CA 1
ATOM 571 C C . PRO A 1 71 ? -1.703 -11.041 -11.600 1.00 96.31 71 PRO A C 1
ATOM 573 O O . PRO A 1 71 ? -2.928 -11.024 -11.752 1.00 96.31 71 PRO A O 1
ATOM 576 N N . PHE A 1 72 ? -0.949 -9.975 -11.854 1.00 95.31 72 PHE A N 1
ATOM 577 C CA . PHE A 1 72 ? -1.503 -8.763 -12.451 1.00 95.31 72 PHE A CA 1
ATOM 578 C C . PHE A 1 72 ? -1.668 -8.927 -13.965 1.00 95.31 72 PHE A C 1
ATOM 580 O O . PHE A 1 72 ? -0.929 -9.671 -14.609 1.00 95.31 72 PHE A O 1
ATOM 587 N N . GLY A 1 73 ? -2.657 -8.238 -14.544 1.00 94.56 73 GLY A N 1
ATOM 588 C CA . GLY A 1 73 ? -2.866 -8.244 -15.997 1.00 94.56 73 GLY A CA 1
ATOM 589 C C . GLY A 1 73 ? -1.713 -7.584 -16.760 1.00 94.56 73 GLY A C 1
ATOM 590 O O . GLY A 1 73 ? -1.378 -8.012 -17.861 1.00 94.56 73 GLY A O 1
ATOM 591 N N . GLU A 1 74 ? -1.087 -6.584 -16.142 1.00 94.69 74 GLU A N 1
ATOM 592 C CA . GLU A 1 74 ? 0.122 -5.904 -16.602 1.00 94.69 74 GLU A CA 1
ATOM 593 C C . GLU A 1 74 ? 1.040 -5.662 -15.397 1.00 94.69 74 GLU A C 1
ATOM 595 O O . GLU A 1 74 ? 0.565 -5.543 -14.264 1.00 94.69 74 GLU A O 1
ATOM 600 N N . ASP A 1 75 ? 2.350 -5.597 -15.636 1.00 93.94 75 ASP A N 1
ATOM 601 C CA . ASP A 1 75 ? 3.312 -5.287 -14.579 1.00 93.94 75 ASP A CA 1
ATOM 602 C C . ASP A 1 75 ? 3.114 -3.852 -14.084 1.00 93.94 75 ASP A C 1
ATOM 604 O O . ASP A 1 75 ? 2.973 -2.920 -14.878 1.00 93.94 75 ASP A O 1
ATOM 608 N N . TYR A 1 76 ? 3.139 -3.666 -12.766 1.00 92.06 76 TYR A N 1
ATOM 609 C CA . TYR A 1 76 ? 2.969 -2.356 -12.155 1.00 92.06 76 TYR A CA 1
ATOM 610 C C . TYR A 1 76 ? 4.308 -1.779 -11.705 1.00 92.06 76 TYR A C 1
ATOM 612 O O . TYR A 1 76 ? 5.042 -2.401 -10.935 1.00 92.06 76 TYR A O 1
ATOM 620 N N . HIS A 1 77 ? 4.608 -0.565 -12.163 1.00 91.69 77 HIS A N 1
ATOM 621 C CA . HIS A 1 77 ? 5.816 0.166 -11.798 1.00 91.69 77 HIS A CA 1
ATOM 622 C C . HIS A 1 77 ? 5.543 1.066 -10.590 1.00 91.69 77 HIS A C 1
ATOM 624 O O . HIS A 1 77 ? 4.711 1.967 -10.64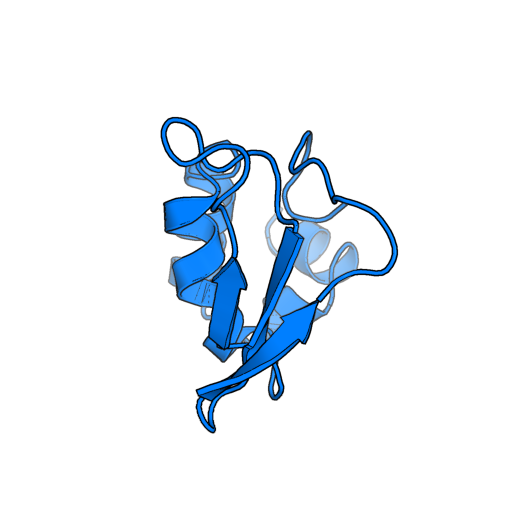2 1.00 91.69 77 HIS A O 1
ATOM 630 N N . LEU A 1 78 ? 6.251 0.817 -9.492 1.00 90.06 78 LEU A N 1
ATOM 631 C CA . LEU A 1 78 ? 6.128 1.551 -8.236 1.00 90.06 78 LEU A CA 1
ATOM 632 C C . LEU A 1 78 ? 7.021 2.790 -8.289 1.00 90.06 78 LEU A C 1
ATOM 634 O O . LEU A 1 78 ? 8.173 2.777 -7.848 1.00 90.06 78 LEU A O 1
ATOM 638 N N . GLU A 1 79 ? 6.480 3.854 -8.873 1.00 86.50 79 GLU A N 1
ATOM 639 C CA . GLU A 1 79 ? 7.156 5.136 -9.040 1.00 86.50 79 GLU A CA 1
ATOM 640 C C . GLU A 1 79 ? 6.304 6.289 -8.508 1.00 86.50 79 GLU A C 1
ATOM 642 O O . GLU A 1 79 ? 5.083 6.293 -8.625 1.00 86.50 79 GLU A O 1
ATOM 647 N N . GLY A 1 80 ? 6.967 7.312 -7.970 1.00 86.94 80 GLY A N 1
ATOM 648 C CA . GLY A 1 80 ? 6.301 8.523 -7.503 1.00 86.94 80 GLY A CA 1
ATOM 649 C C . GLY A 1 80 ? 5.796 8.445 -6.056 1.00 86.94 80 GLY A C 1
ATOM 650 O O . GLY A 1 80 ? 6.303 7.662 -5.252 1.00 86.94 80 GLY A O 1
ATOM 651 N N . PRO A 1 81 ? 4.875 9.347 -5.672 1.00 87.50 81 PRO A N 1
ATOM 652 C CA . PRO A 1 81 ? 4.319 9.390 -4.324 1.00 87.50 81 PRO A CA 1
ATOM 653 C C . PRO A 1 81 ? 3.570 8.105 -3.954 1.00 87.50 81 PRO A C 1
ATOM 655 O O . PRO A 1 81 ? 2.771 7.606 -4.730 1.00 87.50 81 PRO A O 1
ATOM 658 N N . VAL A 1 82 ? 3.735 7.640 -2.712 1.00 89.19 82 VAL A N 1
ATOM 659 C CA . VAL A 1 82 ? 3.079 6.428 -2.164 1.00 89.19 82 VAL A CA 1
ATOM 660 C C . VAL A 1 82 ? 1.548 6.427 -2.220 1.00 89.19 82 VAL A C 1
ATOM 662 O O . VAL A 1 82 ? 0.916 5.399 -2.003 1.00 89.19 82 VAL A O 1
ATOM 665 N N . GLU A 1 83 ? 0.949 7.595 -2.408 1.00 84.88 83 GLU A N 1
ATOM 666 C CA . GLU A 1 83 ? -0.497 7.798 -2.455 1.00 84.88 83 GLU A CA 1
ATOM 667 C C . GLU A 1 83 ? -1.087 7.754 -3.877 1.00 84.88 83 GLU A C 1
ATOM 669 O O . 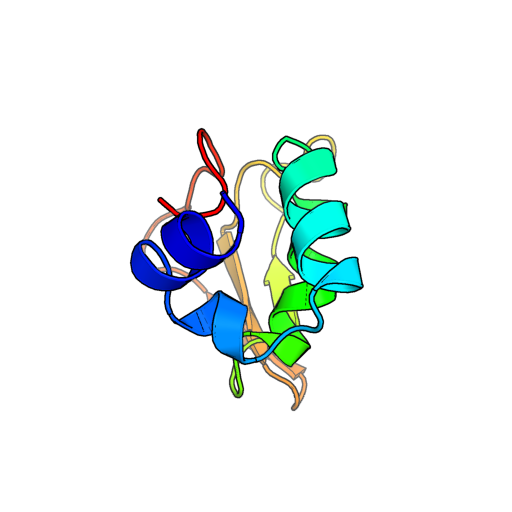GLU A 1 83 ? -2.306 7.884 -4.003 1.00 84.88 83 GLU A O 1
ATOM 674 N N . THR A 1 84 ? -0.249 7.636 -4.916 1.00 78.81 84 THR A N 1
ATOM 675 C CA . THR A 1 84 ? -0.622 7.742 -6.341 1.00 78.81 84 THR A CA 1
ATOM 676 C C . THR A 1 84 ? -0.211 6.533 -7.157 1.00 78.81 84 THR A C 1
ATOM 678 O O . THR A 1 84 ? 0.853 5.957 -6.852 1.00 78.81 84 THR A O 1
#

Organism: NCBI:txid935652

Secondary structure (DSSP, 8-state):
-HHHHHHH-GGGGSS-HHHHHHHHHTTT-HHHHHTTHHHH-SS-SEEE-TTSTTT--EEEEEE-TT--EEEEEEEEE--S-TT-

Radius of gyration: 12.81 Å; chains: 1; bounding box: 25×35×30 Å